Protein AF-A0A8C5V4U4-F1 (afdb_monomer_lite)

InterPro domains:
  IPR009508 Transcription activator, Churchill [PF06573] (27-84)
  IPR009508 Transcription activator, Churchill [PTHR31931] (21-84)
  IPR038543 Churchill superfamily [G3DSA:2.60.40.4240] (28-84)

Structure (mmCIF, N/CA/C/O backbone):
data_AF-A0A8C5V4U4-F1
#
_entry.id   AF-A0A8C5V4U4-F1
#
loop_
_atom_site.group_PDB
_atom_site.id
_atom_site.type_symbol
_atom_site.label_atom_id
_atom_site.label_alt_id
_atom_site.label_comp_id
_atom_site.label_asym_id
_atom_site.label_entity_id
_atom_site.label_seq_id
_atom_site.pdbx_PDB_ins_code
_atom_site.Cartn_x
_atom_site.Cartn_y
_atom_site.Cartn_z
_atom_site.occupancy
_atom_site.B_iso_or_equiv
_atom_site.auth_seq_id
_atom_site.auth_comp_id
_atom_site.auth_asym_id
_atom_site.auth_atom_id
_atom_site.pdbx_PDB_model_num
ATOM 1 N N . MET A 1 1 ? -39.275 14.420 35.331 1.00 45.28 1 MET A N 1
ATOM 2 C CA . MET A 1 1 ? -39.415 12.962 35.121 1.00 45.28 1 MET A CA 1
ATOM 3 C C . MET A 1 1 ? -40.257 12.705 33.882 1.00 45.28 1 MET A C 1
ATOM 5 O O . MET A 1 1 ? -41.424 13.069 33.895 1.00 45.28 1 MET A O 1
ATOM 9 N N . ARG A 1 2 ? -39.655 12.137 32.830 1.00 37.78 2 ARG A N 1
ATOM 10 C CA . ARG A 1 2 ? -40.284 11.330 31.762 1.00 37.78 2 ARG A CA 1
ATOM 11 C C . ARG A 1 2 ? -39.158 10.844 30.837 1.00 37.78 2 ARG A C 1
ATOM 13 O O . ARG A 1 2 ? -38.693 11.584 29.981 1.00 37.78 2 ARG A O 1
ATOM 20 N N . GLN A 1 3 ? -38.663 9.637 31.105 1.00 39.88 3 GLN A N 1
ATOM 21 C CA . GLN A 1 3 ? -37.816 8.868 30.188 1.00 39.88 3 GLN A CA 1
ATOM 22 C C . GLN A 1 3 ? -38.703 8.257 29.103 1.00 39.88 3 GLN A C 1
ATOM 24 O O . GLN A 1 3 ? -39.714 7.664 29.466 1.00 39.88 3 GLN A O 1
ATOM 29 N N . LEU A 1 4 ? -38.291 8.308 27.832 1.00 36.12 4 LEU A N 1
ATOM 30 C CA . LEU A 1 4 ? -38.723 7.352 26.805 1.00 36.12 4 LEU A CA 1
ATOM 31 C C . LEU A 1 4 ? -37.572 7.062 25.818 1.00 36.12 4 LEU A C 1
ATOM 33 O O . LEU A 1 4 ? -37.260 7.858 24.940 1.00 36.12 4 LEU A O 1
ATOM 37 N N . SER A 1 5 ? -36.941 5.912 26.078 1.00 40.72 5 SER A N 1
ATOM 38 C CA . SER A 1 5 ? -36.369 4.894 25.174 1.00 40.72 5 SER A CA 1
ATOM 39 C C . SER A 1 5 ? -35.533 5.288 23.945 1.00 40.72 5 SER A C 1
ATOM 41 O O . SER A 1 5 ? -36.046 5.749 22.927 1.00 40.72 5 SER A O 1
ATOM 43 N N . LEU A 1 6 ? -34.252 4.902 24.024 1.00 42.69 6 LEU A N 1
ATOM 44 C CA . LEU A 1 6 ? -33.327 4.633 22.920 1.00 42.69 6 LEU A CA 1
ATOM 45 C C . LEU A 1 6 ? -33.934 3.689 21.867 1.00 42.69 6 LEU A C 1
ATOM 47 O O . LEU A 1 6 ? -34.501 2.655 22.209 1.00 42.69 6 LEU A O 1
ATOM 51 N N . SER A 1 7 ? -33.707 3.999 20.591 1.00 34.72 7 SER A N 1
ATOM 52 C CA . SER A 1 7 ? -33.865 3.070 19.466 1.00 34.72 7 SER A CA 1
ATOM 53 C C . SER A 1 7 ? -32.550 3.027 18.686 1.00 34.72 7 SER A C 1
ATOM 55 O O . SER A 1 7 ? -32.399 3.690 17.656 1.00 34.72 7 SER A O 1
ATOM 57 N N . SER A 1 8 ? -31.584 2.257 19.186 1.00 40.12 8 SER A N 1
ATOM 58 C CA . SER A 1 8 ? -30.394 1.878 18.423 1.00 40.12 8 SER A CA 1
ATOM 59 C C . SER A 1 8 ? -30.806 0.867 17.354 1.00 40.12 8 SER A C 1
ATOM 61 O O . SER A 1 8 ? -31.298 -0.215 17.661 1.00 40.12 8 SER A O 1
ATOM 63 N N . ARG A 1 9 ? -30.657 1.238 16.080 1.00 47.28 9 ARG A N 1
ATOM 64 C CA . ARG A 1 9 ? -30.779 0.299 14.962 1.00 47.28 9 ARG A CA 1
ATOM 65 C C . ARG A 1 9 ? -29.520 -0.563 14.932 1.00 47.28 9 ARG A C 1
ATOM 67 O O . ARG A 1 9 ? -28.473 -0.112 14.480 1.00 47.28 9 ARG A O 1
ATOM 74 N N . GLU A 1 10 ? -29.645 -1.787 15.423 1.00 40.25 10 GLU A N 1
ATOM 75 C CA . GLU A 1 10 ? -28.634 -2.837 15.317 1.00 40.25 10 GLU A CA 1
ATOM 76 C C . GLU A 1 10 ? -28.436 -3.210 13.838 1.00 40.25 10 GLU A C 1
ATOM 78 O O . GLU A 1 10 ? -29.286 -3.863 13.227 1.00 40.25 10 GLU A O 1
ATOM 83 N N . ILE A 1 11 ? -27.321 -2.780 13.239 1.00 40.88 11 ILE A N 1
ATOM 84 C CA . ILE A 1 11 ? -26.899 -3.253 11.919 1.00 40.88 11 ILE A CA 1
ATOM 85 C C . ILE A 1 11 ? -26.138 -4.564 12.128 1.00 40.88 11 ILE A C 1
ATOM 87 O O . ILE A 1 11 ? -24.967 -4.611 12.500 1.00 40.88 11 ILE A O 1
ATOM 91 N N . SER A 1 12 ? -26.856 -5.670 11.964 1.00 46.34 12 SER A N 1
ATOM 92 C CA . SER A 1 12 ? -26.270 -7.002 12.035 1.00 46.34 12 SER A CA 1
ATOM 93 C C . SER A 1 12 ? -25.485 -7.260 10.746 1.00 46.34 12 SER A C 1
ATOM 95 O O . SER A 1 12 ? -26.060 -7.570 9.705 1.00 46.34 12 SER A O 1
ATOM 97 N N . SER A 1 13 ? -24.161 -7.088 10.786 1.00 45.50 13 SER A N 1
ATOM 98 C CA . SER A 1 13 ? -23.258 -7.566 9.735 1.00 45.50 13 SER A CA 1
ATOM 99 C C . SER A 1 13 ? -22.516 -8.786 10.267 1.00 45.50 13 SER A C 1
ATOM 101 O O . SER A 1 13 ? -21.525 -8.672 10.989 1.00 45.50 13 SER A O 1
ATOM 103 N N . SER A 1 14 ? -23.022 -9.977 9.942 1.00 48.25 14 SER A N 1
ATOM 104 C CA . SER A 1 14 ? -22.328 -11.245 10.174 1.00 48.25 14 SER A CA 1
ATOM 105 C C . SER A 1 14 ? -21.051 -11.316 9.329 1.00 48.25 14 SER A C 1
ATOM 107 O O . SER A 1 14 ? -21.028 -11.940 8.270 1.00 48.25 14 SER A O 1
ATOM 109 N N . ARG A 1 15 ? -19.960 -10.697 9.790 1.00 59.88 15 ARG A N 1
ATOM 110 C CA . ARG A 1 15 ? -18.617 -10.961 9.258 1.00 59.88 15 ARG A CA 1
ATOM 111 C C . ARG A 1 15 ? -18.090 -12.233 9.908 1.00 59.88 15 ARG A C 1
ATOM 113 O O . ARG A 1 15 ? -17.697 -12.234 11.073 1.00 59.88 15 ARG A O 1
ATOM 120 N N . LYS A 1 16 ? -18.119 -13.335 9.155 1.00 48.06 16 LYS A N 1
ATOM 121 C CA . LYS A 1 16 ? -17.437 -14.584 9.512 1.00 48.06 16 LYS A CA 1
ATOM 122 C C . LYS A 1 16 ? -15.943 -14.276 9.660 1.00 48.06 16 LYS A C 1
ATOM 124 O O . LYS A 1 16 ? -15.258 -14.072 8.667 1.00 48.06 16 LYS A O 1
ATOM 129 N N . ARG A 1 17 ? -15.461 -14.200 10.903 1.00 56.03 17 ARG A N 1
ATOM 130 C CA . ARG A 1 17 ? -14.038 -14.057 11.229 1.00 56.03 17 ARG A CA 1
ATOM 131 C C . ARG A 1 17 ? -13.348 -15.396 10.997 1.00 56.03 17 ARG A C 1
ATOM 133 O O . ARG A 1 17 ? -13.412 -16.280 11.845 1.00 56.03 17 ARG A O 1
ATOM 140 N N . THR A 1 18 ? -12.713 -15.555 9.847 1.00 48.16 18 THR A N 1
ATOM 141 C CA . THR A 1 18 ? -11.728 -16.617 9.632 1.00 48.16 18 THR A CA 1
ATOM 142 C C . THR A 1 18 ? -10.385 -16.127 10.160 1.00 48.16 18 THR A C 1
ATOM 144 O O . THR A 1 18 ? -9.738 -15.293 9.536 1.00 48.16 18 THR A O 1
ATOM 147 N N . SER A 1 19 ? -9.987 -16.599 11.342 1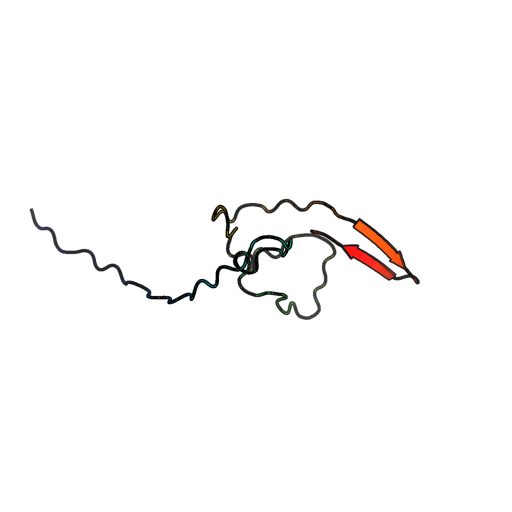.00 52.81 19 SER A N 1
ATOM 148 C CA . SER A 1 19 ? -8.658 -16.354 11.906 1.00 52.81 19 SER A CA 1
ATOM 149 C C . SER A 1 19 ? -7.644 -17.297 11.253 1.00 52.81 19 SER A C 1
ATOM 151 O O . SER A 1 19 ? -7.635 -18.492 11.555 1.00 52.81 19 SER A O 1
ATOM 153 N N . PHE A 1 20 ? -6.806 -16.774 10.362 1.00 47.91 20 PHE A N 1
ATOM 154 C CA . PHE A 1 20 ? -5.662 -17.499 9.806 1.00 47.91 20 PHE A CA 1
ATOM 155 C C . PHE A 1 20 ? -4.399 -17.249 10.652 1.00 47.91 20 PHE A C 1
ATOM 157 O O . PHE A 1 20 ? -4.281 -16.183 11.264 1.00 47.91 20 PHE A O 1
ATOM 164 N N . PRO A 1 21 ? -3.469 -18.221 10.742 1.00 47.94 21 PRO A N 1
ATOM 165 C CA . PRO A 1 21 ? -2.272 -18.096 11.562 1.00 47.94 21 PRO A C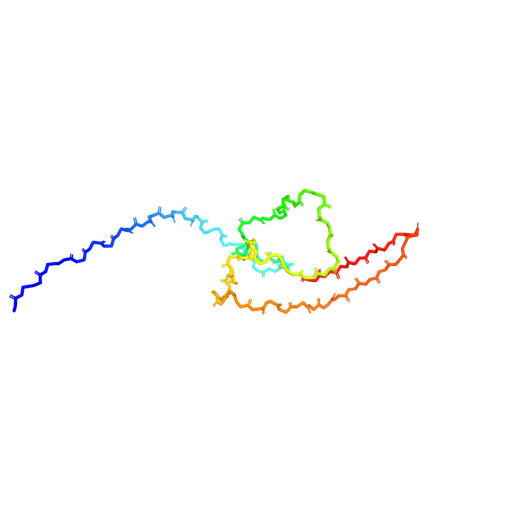A 1
ATOM 166 C C . PRO A 1 21 ? -1.334 -17.033 10.976 1.00 47.94 21 PRO A C 1
ATOM 168 O O . PRO A 1 21 ? -0.992 -17.046 9.796 1.00 47.94 21 PRO A O 1
ATOM 171 N N . VAL A 1 22 ? -0.941 -16.103 11.841 1.00 52.16 22 VAL A N 1
ATOM 172 C CA . VAL A 1 22 ? -0.100 -14.941 11.554 1.00 52.16 22 VAL A CA 1
ATOM 173 C C . VAL A 1 22 ? 1.333 -15.410 11.304 1.00 52.16 22 VAL A C 1
ATOM 175 O O . VAL A 1 22 ? 2.064 -15.629 12.263 1.00 52.16 22 VAL A O 1
ATOM 178 N N . ASN A 1 23 ? 1.730 -15.615 10.042 1.00 50.78 23 ASN A N 1
ATOM 179 C CA . ASN A 1 23 ? 3.156 -15.656 9.677 1.00 50.78 23 ASN A CA 1
ATOM 180 C C . ASN A 1 2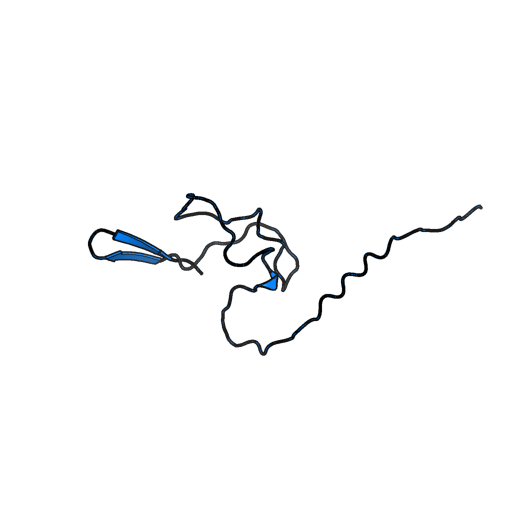3 ? 3.473 -15.373 8.196 1.00 50.78 23 ASN A C 1
ATOM 182 O O . ASN A 1 23 ? 4.461 -15.853 7.649 1.00 50.78 23 ASN A O 1
ATOM 186 N N . SER A 1 24 ? 2.669 -14.537 7.550 1.00 43.19 24 SER A N 1
ATOM 187 C CA . SER A 1 24 ? 2.976 -13.967 6.238 1.00 43.19 24 SER A CA 1
ATOM 188 C C . SER A 1 24 ? 2.683 -12.476 6.310 1.00 43.19 24 SER A C 1
ATOM 190 O O . SER A 1 24 ? 1.575 -12.100 6.689 1.00 43.19 24 SER A O 1
ATOM 192 N N . VAL A 1 25 ? 3.673 -11.640 5.987 1.00 49.75 25 VAL A N 1
ATOM 193 C CA . VAL A 1 25 ? 3.539 -10.181 5.845 1.00 49.75 25 VAL A CA 1
ATOM 194 C C . VAL A 1 25 ? 2.671 -9.905 4.614 1.00 49.75 25 VAL A C 1
ATOM 196 O O . VAL A 1 25 ? 3.144 -9.514 3.558 1.00 49.75 25 VAL A O 1
ATOM 199 N N . ALA A 1 26 ? 1.386 -10.217 4.717 1.00 48.50 26 ALA A N 1
ATOM 200 C CA . ALA A 1 26 ? 0.373 -9.676 3.844 1.00 48.50 26 ALA A CA 1
ATOM 201 C C . ALA A 1 26 ? -0.077 -8.390 4.526 1.00 48.50 26 ALA A C 1
ATOM 203 O O . ALA A 1 26 ? -0.485 -8.425 5.691 1.00 48.50 26 ALA A O 1
ATOM 204 N N . MET A 1 27 ? 0.004 -7.261 3.821 1.00 53.72 27 MET A N 1
ATOM 205 C CA . MET A 1 27 ? -0.842 -6.115 4.136 1.00 53.72 27 MET A CA 1
ATOM 206 C C . MET A 1 27 ? -2.226 -6.658 4.498 1.00 53.72 27 MET A C 1
ATOM 208 O O . MET A 1 27 ? -2.816 -7.418 3.732 1.00 53.72 27 MET A O 1
ATOM 212 N N . CYS A 1 28 ? -2.673 -6.370 5.718 1.00 64.06 28 CYS A N 1
ATOM 213 C CA . CYS A 1 28 ? -3.933 -6.863 6.255 1.00 64.06 28 CYS A CA 1
ATOM 214 C C . CYS A 1 28 ? -5.044 -6.593 5.237 1.00 64.06 28 CYS A C 1
ATOM 216 O O . CYS A 1 28 ? -5.421 -5.437 5.053 1.00 64.06 28 CYS A O 1
ATOM 218 N N . GLY A 1 29 ? -5.595 -7.635 4.603 1.00 69.31 29 GLY A N 1
ATOM 219 C CA . GLY A 1 29 ? -6.790 -7.495 3.760 1.00 69.31 29 GLY A CA 1
ATOM 220 C C . GLY A 1 29 ? -7.928 -6.797 4.518 1.00 69.31 29 GLY A C 1
ATOM 221 O O . GLY A 1 29 ? -8.711 -6.054 3.940 1.00 69.31 29 GLY A O 1
ATOM 222 N N . ASP A 1 30 ? -7.928 -6.916 5.849 1.00 86.94 30 ASP A N 1
ATOM 223 C CA . ASP A 1 30 ? -8.848 -6.241 6.765 1.00 86.94 30 ASP A CA 1
ATOM 224 C C . ASP A 1 30 ? -8.661 -4.710 6.878 1.00 86.94 30 ASP A C 1
ATOM 226 O O . ASP A 1 30 ? -9.498 -4.042 7.485 1.00 86.94 30 ASP A O 1
ATOM 230 N N . CYS A 1 31 ? -7.574 -4.141 6.344 1.00 90.62 31 CYS A N 1
ATOM 231 C CA . CYS A 1 31 ? -7.264 -2.708 6.419 1.00 90.62 31 CYS A CA 1
ATOM 232 C C . CYS A 1 31 ? -7.820 -1.889 5.242 1.00 90.62 31 CYS A C 1
ATOM 234 O O . CYS A 1 31 ? -7.884 -0.654 5.292 1.00 90.62 31 CYS A O 1
ATOM 236 N N . VAL A 1 32 ? -8.200 -2.571 4.163 1.00 91.62 32 VAL A N 1
ATOM 237 C CA . VAL A 1 32 ? -8.693 -1.974 2.922 1.00 91.62 32 VAL A CA 1
ATOM 238 C C . VAL A 1 32 ? -10.110 -2.455 2.629 1.00 91.62 32 VAL A C 1
ATOM 240 O O . VAL A 1 32 ? -10.508 -3.536 3.043 1.00 91.62 32 VAL A O 1
ATOM 243 N N . GLU A 1 33 ? -10.895 -1.648 1.918 1.00 93.00 33 GLU A N 1
ATOM 244 C CA . GLU A 1 33 ? -12.254 -2.038 1.512 1.00 93.00 33 GLU A CA 1
ATOM 245 C C .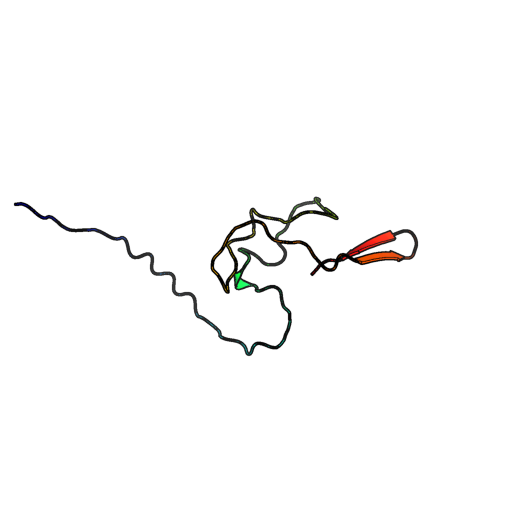 GLU A 1 33 ? -12.205 -3.130 0.436 1.00 93.00 33 GLU A C 1
ATOM 247 O O . GLU A 1 33 ? -12.986 -4.081 0.455 1.00 93.00 33 GLU A O 1
ATOM 252 N N . LYS A 1 34 ? -11.273 -2.993 -0.516 1.00 93.50 34 LYS A N 1
ATOM 253 C CA . LYS A 1 34 ? -11.072 -3.943 -1.607 1.00 93.50 34 LYS A CA 1
ATOM 254 C C . LYS A 1 34 ? -9.589 -4.138 -1.897 1.00 93.50 34 LYS A C 1
ATOM 256 O O . LYS A 1 34 ? -8.852 -3.165 -2.055 1.00 93.50 34 LYS A O 1
ATOM 261 N N . GLU A 1 35 ? -9.167 -5.389 -2.025 1.00 91.38 35 GLU A N 1
ATOM 262 C CA . GLU A 1 35 ? -7.835 -5.736 -2.520 1.00 91.38 35 GLU A CA 1
ATOM 263 C C . GLU A 1 35 ? -7.721 -5.387 -4.010 1.00 91.38 35 GLU A C 1
ATOM 265 O O . GLU A 1 35 ? -8.637 -5.656 -4.791 1.00 91.38 35 GLU A O 1
ATOM 270 N N . TYR A 1 36 ? -6.606 -4.758 -4.391 1.00 90.38 36 TYR A N 1
ATOM 271 C CA . TYR A 1 36 ? -6.294 -4.369 -5.773 1.00 90.38 36 TYR A CA 1
ATOM 272 C C . TYR A 1 36 ? -7.475 -3.697 -6.516 1.00 90.38 36 TYR A C 1
ATOM 274 O O . TYR A 1 36 ? -7.946 -4.202 -7.542 1.00 90.38 36 TYR A O 1
ATOM 282 N N . PRO A 1 37 ? -8.008 -2.561 -6.017 1.00 94.25 37 PRO A N 1
ATOM 283 C CA . PRO A 1 37 ? -9.139 -1.901 -6.655 1.00 94.25 37 PRO A CA 1
ATOM 284 C C . PRO A 1 37 ? -8.742 -1.376 -8.041 1.00 94.25 37 PRO A C 1
ATOM 286 O O . PRO A 1 37 ? -7.663 -0.815 -8.225 1.00 94.25 37 PRO A O 1
ATOM 289 N N . ASN A 1 38 ? -9.641 -1.509 -9.019 1.00 95.38 38 ASN A N 1
ATOM 290 C CA . ASN A 1 38 ? -9.443 -0.917 -10.339 1.00 95.38 38 ASN A CA 1
ATOM 291 C C . ASN A 1 38 ? -9.408 0.620 -10.222 1.00 95.38 38 ASN A C 1
ATOM 293 O O . ASN A 1 38 ? -10.328 1.219 -9.663 1.00 95.38 38 ASN A O 1
ATOM 297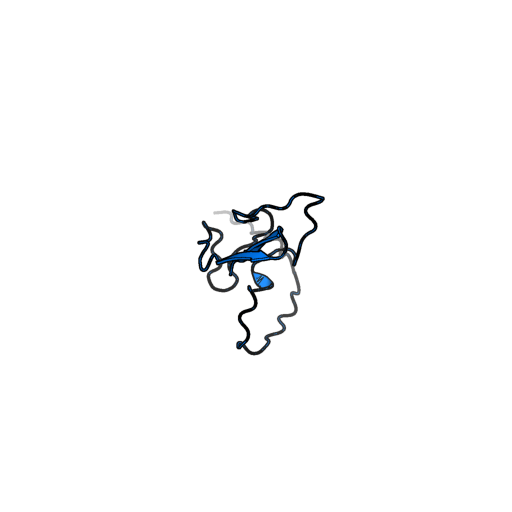 N N . ARG A 1 39 ? -8.351 1.246 -10.756 1.00 95.44 39 ARG A N 1
ATOM 298 C CA . ARG A 1 39 ? -8.145 2.708 -10.778 1.00 95.44 39 ARG A CA 1
ATOM 299 C C . ARG A 1 39 ? -8.189 3.287 -12.200 1.00 95.44 39 ARG A C 1
ATOM 301 O O . ARG A 1 39 ? -7.607 4.336 -12.471 1.00 95.44 39 ARG A O 1
ATOM 308 N N . GLY A 1 40 ? -8.839 2.587 -13.127 1.00 96.38 40 GLY A N 1
ATOM 309 C CA . GLY A 1 40 ? -8.791 2.892 -14.552 1.00 96.38 40 GLY A CA 1
ATOM 310 C C . GLY A 1 40 ? -7.365 2.775 -15.084 1.00 96.38 40 GLY A C 1
ATOM 311 O O . GLY A 1 40 ? -6.732 1.734 -14.950 1.00 96.38 40 GLY A O 1
ATOM 312 N N . ASN A 1 41 ? -6.864 3.862 -15.661 1.00 96.38 41 ASN A N 1
ATOM 313 C CA . ASN A 1 41 ? -5.509 3.987 -16.203 1.00 96.38 41 ASN A CA 1
ATOM 314 C C . ASN A 1 41 ? -4.540 4.732 -15.263 1.00 96.38 41 ASN A C 1
ATOM 316 O O . ASN A 1 41 ? -3.442 5.088 -15.679 1.00 96.38 41 ASN A O 1
ATOM 320 N N . THR A 1 42 ? -4.945 5.027 -14.022 1.00 95.81 42 THR A N 1
ATOM 321 C CA . THR A 1 42 ? -4.103 5.781 -13.086 1.00 95.81 42 THR A CA 1
ATOM 322 C C . THR A 1 42 ? -3.083 4.873 -12.402 1.00 95.81 42 THR A C 1
ATOM 324 O O . THR A 1 42 ? -3.438 4.078 -11.529 1.00 95.81 42 THR A O 1
ATOM 327 N N . CYS A 1 43 ? -1.809 5.086 -12.724 1.00 94.75 43 CYS A N 1
ATOM 328 C CA . CYS A 1 43 ? -0.653 4.522 -12.030 1.00 94.75 43 CYS A CA 1
ATOM 329 C C . CYS A 1 43 ? 0.092 5.663 -11.327 1.00 94.75 43 CYS A C 1
ATOM 331 O O . CYS A 1 43 ? 0.252 6.731 -11.907 1.00 94.75 43 CYS A O 1
ATOM 333 N N . LEU A 1 44 ? 0.491 5.467 -10.070 1.00 94.44 44 LEU A N 1
ATOM 334 C CA . LEU A 1 44 ? 1.251 6.459 -9.305 1.00 94.44 44 LEU A CA 1
ATOM 335 C C . LEU A 1 44 ? 2.442 5.757 -8.673 1.00 94.44 44 LEU A C 1
ATOM 337 O O . LEU A 1 44 ? 2.235 4.752 -7.994 1.00 94.44 44 LEU A O 1
ATOM 341 N N . GLU A 1 45 ? 3.647 6.307 -8.818 1.00 93.44 45 GLU A N 1
ATOM 342 C CA . GLU A 1 45 ? 4.796 5.805 -8.072 1.00 93.44 45 GLU A CA 1
ATOM 343 C C . GLU A 1 45 ? 4.870 6.361 -6.649 1.00 93.44 45 GLU A C 1
ATOM 345 O O . GLU A 1 45 ? 5.777 5.981 -5.931 1.00 93.44 45 GLU A O 1
ATOM 350 N N . ASN A 1 46 ? 3.953 7.231 -6.201 1.00 92.88 46 ASN A N 1
ATOM 351 C CA . ASN A 1 46 ? 3.933 7.767 -4.833 1.00 92.88 46 ASN A CA 1
ATOM 352 C C . ASN A 1 46 ? 2.504 7.904 -4.267 1.00 92.88 46 ASN A C 1
ATOM 354 O O . ASN A 1 46 ? 1.531 8.081 -5.004 1.00 92.88 46 ASN A O 1
ATOM 358 N N . GLY A 1 47 ? 2.407 7.932 -2.933 1.00 90.81 47 GLY A N 1
ATOM 359 C CA . GLY A 1 47 ? 1.182 8.230 -2.184 1.00 90.81 47 GLY A CA 1
ATOM 360 C C . GLY A 1 47 ? 0.343 7.006 -1.803 1.00 90.81 47 GLY A C 1
ATOM 361 O O . GLY A 1 47 ? 0.574 5.894 -2.267 1.00 90.81 47 GLY A O 1
ATOM 362 N N . SER A 1 48 ? -0.660 7.232 -0.949 1.00 90.00 48 SER A N 1
ATOM 363 C CA . SER A 1 48 ? -1.542 6.183 -0.414 1.00 90.00 48 SER A CA 1
ATOM 364 C C . SER A 1 48 ? -2.981 6.378 -0.886 1.00 90.00 48 SER A C 1
ATOM 366 O O . SER A 1 48 ? -3.506 7.494 -0.891 1.00 90.00 48 SER A O 1
ATOM 368 N N . PHE A 1 49 ? -3.672 5.289 -1.237 1.00 91.69 49 PHE A N 1
ATOM 369 C CA . PHE A 1 49 ? -5.059 5.362 -1.701 1.00 91.69 49 PHE A CA 1
ATOM 370 C C . PHE A 1 49 ? -6.062 5.407 -0.532 1.00 91.69 49 PHE A C 1
ATOM 372 O O . PHE A 1 49 ? -6.765 4.440 -0.245 1.00 91.69 49 PHE A O 1
ATOM 379 N N . LEU A 1 50 ? -6.143 6.561 0.142 1.00 91.38 50 LEU A N 1
ATOM 380 C CA . LEU A 1 50 ? -6.930 6.751 1.374 1.00 91.38 50 LEU A CA 1
ATOM 381 C C . LEU A 1 50 ? -8.445 6.522 1.222 1.00 91.38 50 LEU A C 1
ATOM 383 O O . LEU A 1 50 ? -9.124 6.236 2.210 1.00 91.38 50 LEU A O 1
ATOM 387 N N . LEU A 1 51 ? -8.984 6.628 0.002 1.00 92.31 51 LEU A N 1
ATOM 388 C CA . LEU A 1 51 ? -10.389 6.305 -0.266 1.00 92.31 51 LEU A CA 1
ATOM 389 C C . LEU A 1 51 ? -10.682 4.809 -0.087 1.00 92.31 51 LEU A C 1
ATOM 391 O O . LEU A 1 51 ? -11.782 4.464 0.329 1.00 92.31 51 LEU A O 1
ATOM 395 N N . ASN A 1 52 ? -9.701 3.942 -0.354 1.00 92.56 52 ASN A N 1
ATOM 396 C CA . ASN A 1 52 ? -9.815 2.494 -0.165 1.00 92.56 52 ASN A CA 1
ATOM 397 C C . ASN A 1 52 ? -9.346 2.031 1.223 1.00 92.56 52 ASN A C 1
ATOM 399 O O . ASN A 1 52 ? -9.600 0.895 1.604 1.00 92.56 52 ASN A O 1
ATOM 403 N N . PHE A 1 53 ? -8.657 2.886 1.981 1.00 92.31 53 PHE A N 1
ATOM 404 C CA . PHE A 1 53 ? -8.20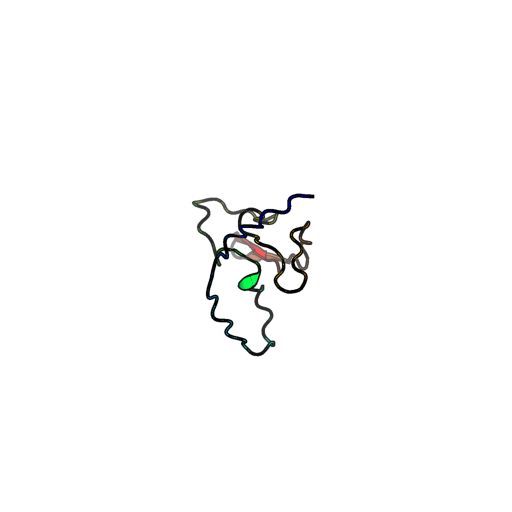8 2.570 3.334 1.00 92.31 53 PHE A CA 1
ATOM 405 C C . PHE A 1 53 ? -9.354 2.757 4.332 1.00 92.31 53 PHE A C 1
ATOM 407 O O . PHE A 1 53 ? -9.818 3.879 4.545 1.00 92.31 53 PHE A O 1
ATOM 414 N N . THR A 1 54 ? -9.822 1.671 4.947 1.00 92.12 54 THR A N 1
ATOM 415 C CA . THR A 1 54 ? -10.937 1.705 5.911 1.00 92.12 54 THR A CA 1
ATOM 416 C C . THR A 1 54 ? -10.448 1.999 7.328 1.00 92.12 54 THR A C 1
ATOM 418 O O . THR A 1 54 ? -11.161 2.646 8.097 1.00 92.12 54 THR A O 1
ATOM 421 N N . GLY A 1 55 ? -9.208 1.613 7.633 1.00 91.69 55 GLY A N 1
ATOM 422 C CA . GLY A 1 55 ? -8.515 1.820 8.902 1.00 91.69 55 GLY A CA 1
ATOM 423 C C . GLY A 1 55 ? -7.655 0.605 9.246 1.00 91.69 55 GLY A C 1
ATOM 424 O O . GLY A 1 55 ? -7.881 -0.485 8.738 1.00 91.69 55 GLY A O 1
ATOM 425 N N . CYS A 1 56 ? -6.656 0.761 10.111 1.00 89.50 56 CYS A N 1
ATOM 426 C CA . CYS A 1 56 ? -5.803 -0.359 10.500 1.00 89.50 56 CYS A CA 1
ATOM 427 C C . CYS A 1 56 ? -6.600 -1.409 11.292 1.00 89.50 56 CYS A C 1
ATOM 429 O O . CYS A 1 56 ? -7.172 -1.098 12.334 1.00 89.50 56 CYS A O 1
ATOM 431 N N . ALA A 1 57 ? -6.567 -2.670 10.869 1.00 89.25 57 ALA A N 1
ATOM 432 C CA . ALA A 1 57 ? -7.243 -3.774 11.547 1.00 89.25 57 ALA A CA 1
ATOM 433 C C . ALA A 1 57 ? -6.713 -4.041 12.970 1.00 89.25 57 ALA A C 1
ATOM 435 O O . ALA A 1 57 ? -7.431 -4.586 13.805 1.00 89.25 57 ALA A O 1
ATOM 436 N N . VAL A 1 58 ? -5.472 -3.633 13.264 1.00 88.88 58 VAL A N 1
ATOM 437 C CA . VAL A 1 58 ? -4.837 -3.829 14.576 1.00 88.88 58 VAL A CA 1
ATOM 438 C C . VAL A 1 58 ? -5.233 -2.733 15.566 1.00 88.88 58 VAL A C 1
ATOM 440 O O . VAL A 1 58 ? -5.626 -3.031 16.690 1.00 88.88 58 VAL A O 1
ATOM 443 N N . CYS A 1 59 ? -5.127 -1.459 15.173 1.00 90.31 59 CYS A N 1
ATOM 444 C CA . CYS A 1 59 ? -5.309 -0.322 16.086 1.00 90.31 59 CYS A CA 1
ATOM 445 C C . CYS A 1 59 ? -6.556 0.529 15.802 1.00 90.31 59 CYS A C 1
ATOM 447 O O . CYS A 1 59 ? -6.816 1.487 16.526 1.00 90.31 59 CYS A O 1
ATOM 449 N N . SER A 1 60 ? -7.324 0.197 14.760 1.00 87.88 60 SER A N 1
ATOM 450 C CA . SER A 1 60 ? -8.527 0.910 14.299 1.00 87.88 60 SER A CA 1
ATOM 451 C C . SER A 1 60 ? -8.314 2.377 13.906 1.00 87.88 60 SER A C 1
ATOM 453 O O . SER A 1 60 ? -9.281 3.104 13.680 1.00 87.88 60 SER A O 1
ATOM 455 N N . LYS A 1 61 ? -7.062 2.837 13.801 1.00 89.88 61 LYS A N 1
ATOM 456 C CA . LYS A 1 61 ? -6.756 4.200 13.367 1.00 89.88 61 LYS A CA 1
ATOM 457 C C . LYS A 1 61 ? -6.831 4.322 11.850 1.00 89.88 61 LYS A C 1
ATOM 459 O O . LYS A 1 61 ? -6.451 3.409 11.118 1.00 89.88 61 LYS A O 1
ATOM 464 N N . ARG A 1 62 ? -7.313 5.477 11.398 1.00 89.19 62 ARG A N 1
ATOM 465 C CA . ARG A 1 62 ? -7.407 5.872 9.986 1.00 89.19 62 ARG A CA 1
ATOM 466 C C . ARG A 1 62 ? -6.610 7.158 9.722 1.00 89.19 62 ARG A C 1
ATOM 468 O O . ARG A 1 62 ? -7.036 8.021 8.961 1.00 89.19 62 ARG A O 1
ATOM 475 N N . ASP A 1 63 ? -5.511 7.331 10.445 1.00 81.06 63 ASP A N 1
ATOM 476 C CA . ASP A 1 63 ? -4.606 8.471 10.328 1.00 81.06 63 ASP A CA 1
ATOM 477 C C . ASP A 1 63 ? -3.585 8.277 9.190 1.00 81.06 63 ASP A C 1
ATOM 479 O O . ASP A 1 63 ? -3.692 7.351 8.383 1.00 81.06 63 ASP A O 1
ATOM 483 N N . PHE A 1 64 ? -2.648 9.224 9.058 1.00 72.88 64 PHE A N 1
ATOM 484 C CA . PHE A 1 64 ? -1.650 9.231 7.990 1.00 72.88 64 PHE A CA 1
ATOM 485 C C . PHE A 1 64 ? -0.775 7.974 8.044 1.00 72.88 64 PHE A C 1
ATOM 487 O O . PHE A 1 64 ? -0.032 7.757 8.999 1.00 72.88 64 PHE A O 1
ATOM 494 N N . MET A 1 65 ? -0.847 7.175 6.981 1.00 84.12 65 MET A N 1
ATOM 495 C CA . MET A 1 65 ? -0.006 5.997 6.788 1.00 84.12 65 MET A CA 1
ATOM 496 C C . MET A 1 65 ? 1.420 6.433 6.444 1.00 84.12 65 MET A C 1
ATOM 498 O O . MET A 1 65 ? 1.617 7.245 5.536 1.00 84.12 65 MET A O 1
ATOM 502 N N . LEU A 1 66 ? 2.409 5.884 7.151 1.00 88.38 66 LEU A N 1
ATOM 503 C CA . LEU A 1 66 ? 3.810 6.039 6.771 1.00 88.38 66 LEU A CA 1
ATOM 504 C C . LEU A 1 66 ? 4.113 5.148 5.564 1.00 88.38 66 LEU A C 1
ATOM 506 O O . LEU A 1 66 ? 3.729 3.983 5.546 1.00 88.38 66 LEU A O 1
ATOM 510 N N . ILE A 1 67 ? 4.836 5.698 4.592 1.00 89.88 67 ILE A N 1
ATOM 511 C CA . ILE A 1 67 ? 5.404 4.945 3.472 1.00 89.88 67 ILE A CA 1
ATOM 512 C C . ILE A 1 67 ? 6.872 4.682 3.808 1.00 89.88 67 ILE A C 1
ATOM 514 O O . ILE A 1 67 ? 7.628 5.627 4.046 1.00 89.88 67 ILE A O 1
ATOM 518 N N . THR A 1 68 ? 7.278 3.416 3.839 1.00 91.88 68 THR A N 1
ATOM 519 C CA . THR A 1 68 ? 8.656 2.992 4.135 1.00 91.88 68 THR A CA 1
ATOM 520 C C . THR A 1 68 ? 9.149 1.996 3.089 1.00 91.88 68 THR A C 1
ATOM 522 O O . THR A 1 68 ? 8.388 1.582 2.221 1.00 91.88 68 THR A O 1
ATOM 525 N N . ASN A 1 69 ? 10.435 1.636 3.149 1.00 92.62 69 ASN A N 1
ATOM 526 C CA . ASN A 1 69 ? 11.035 0.569 2.334 1.00 92.62 69 ASN A CA 1
ATOM 527 C C . ASN A 1 69 ? 10.858 0.739 0.813 1.00 92.62 69 ASN A C 1
ATOM 529 O O . ASN A 1 69 ? 10.828 -0.234 0.066 1.00 92.62 69 ASN A O 1
ATOM 533 N N . LYS A 1 70 ? 10.791 1.993 0.344 1.00 94.69 70 LYS A N 1
ATOM 534 C CA . LYS A 1 70 ? 10.808 2.311 -1.086 1.00 94.69 70 LYS A CA 1
ATOM 535 C C . LYS A 1 70 ? 12.070 1.732 -1.724 1.00 94.69 70 LYS A C 1
ATOM 537 O O . LYS A 1 70 ? 13.176 2.049 -1.286 1.00 94.69 70 LYS A O 1
ATOM 542 N N . SER A 1 71 ? 11.906 0.968 -2.797 1.00 96.12 71 SER A N 1
ATOM 543 C CA . SER A 1 71 ? 13.011 0.556 -3.660 1.00 96.12 71 SER A CA 1
ATOM 544 C C . SER A 1 71 ? 12.679 0.828 -5.124 1.00 96.12 71 SER A C 1
ATOM 546 O O . SER A 1 71 ? 11.516 0.770 -5.529 1.00 96.12 71 SER A O 1
ATOM 548 N N . SER A 1 72 ? 13.699 1.169 -5.909 1.00 95.19 72 SER A N 1
ATOM 549 C CA . SER A 1 72 ? 13.575 1.444 -7.339 1.00 95.19 72 SER A CA 1
ATOM 550 C C . SER A 1 72 ? 14.664 0.716 -8.118 1.00 95.19 72 SER A C 1
ATOM 552 O O . SER A 1 72 ? 15.797 0.596 -7.646 1.00 95.19 72 SER A O 1
ATOM 554 N N . LYS A 1 73 ? 14.318 0.231 -9.308 1.00 95.75 73 LYS A N 1
ATOM 555 C CA . LYS A 1 73 ? 15.249 -0.389 -10.255 1.00 95.75 73 LYS A CA 1
ATOM 556 C C . LYS A 1 73 ? 14.903 0.021 -11.683 1.00 95.75 73 LYS A C 1
ATOM 558 O O . LYS A 1 73 ? 13.742 0.285 -11.978 1.00 95.75 73 LYS A O 1
ATOM 563 N N . GLU A 1 74 ? 15.912 0.032 -12.542 1.00 96.69 74 GLU A N 1
ATOM 564 C CA . GLU A 1 74 ? 15.765 0.215 -13.985 1.00 96.69 74 GLU A CA 1
ATOM 565 C C . GLU A 1 74 ? 16.139 -1.104 -14.672 1.00 96.69 74 GLU A C 1
ATOM 567 O O . GLU A 1 74 ? 17.224 -1.642 -14.436 1.00 96.69 74 GLU A O 1
ATOM 572 N N . GLU A 1 75 ? 15.232 -1.653 -15.475 1.00 95.19 75 GLU A N 1
ATOM 573 C CA . GLU A 1 75 ? 15.391 -2.937 -16.165 1.00 95.19 75 GLU A CA 1
ATOM 574 C C . GLU A 1 75 ? 14.884 -2.786 -17.601 1.00 95.19 75 GLU A C 1
ATOM 576 O O . GLU A 1 75 ? 13.754 -2.363 -17.812 1.00 95.19 75 GLU A O 1
ATOM 581 N N . ASP A 1 76 ? 15.737 -3.055 -18.594 1.00 94.62 76 ASP A N 1
ATOM 582 C CA . ASP A 1 76 ? 15.404 -2.958 -20.026 1.00 94.62 76 ASP A CA 1
ATOM 583 C C . ASP A 1 76 ? 14.784 -1.613 -20.476 1.00 94.62 76 ASP A C 1
ATOM 585 O O . ASP A 1 76 ? 14.044 -1.537 -21.455 1.00 94.62 76 ASP A O 1
ATOM 589 N N . GLY A 1 77 ? 15.131 -0.518 -19.790 1.00 95.25 77 GLY A N 1
ATOM 590 C CA . GLY A 1 77 ? 14.593 0.822 -20.056 1.00 95.25 77 GLY A CA 1
ATOM 591 C C . GLY A 1 77 ? 13.264 1.126 -19.353 1.00 95.25 77 GLY A C 1
ATOM 592 O O . GLY A 1 77 ? 12.711 2.205 -19.558 1.00 95.25 77 GLY A O 1
ATOM 593 N N . GLU A 1 78 ? 12.770 0.214 -18.513 1.00 94.88 78 GLU A N 1
ATOM 594 C CA . GLU A 1 78 ? 11.590 0.392 -17.668 1.00 94.88 78 GLU A CA 1
ATOM 595 C C . GLU A 1 78 ? 11.986 0.700 -16.216 1.00 94.88 78 GLU A C 1
ATOM 597 O O . GLU A 1 78 ? 12.868 0.059 -15.641 1.00 94.88 78 GLU A O 1
ATOM 602 N N . GLU A 1 79 ? 11.309 1.673 -15.600 1.00 94.69 79 GLU A N 1
ATOM 603 C CA . GLU A 1 79 ? 11.463 1.992 -14.178 1.00 94.69 79 GLU A CA 1
ATOM 604 C C . GLU A 1 79 ? 10.447 1.201 -13.343 1.00 94.69 79 GLU A C 1
ATOM 606 O O . GLU A 1 79 ? 9.240 1.241 -13.589 1.00 94.69 79 GLU A O 1
ATOM 611 N N . ILE A 1 80 ? 10.932 0.509 -12.313 1.00 95.19 80 ILE A N 1
ATOM 612 C CA . ILE A 1 80 ? 10.110 -0.281 -11.397 1.00 95.19 80 ILE A CA 1
ATOM 613 C C . ILE A 1 80 ? 10.293 0.269 -9.986 1.00 95.19 80 ILE A C 1
ATOM 615 O O . ILE A 1 80 ? 11.383 0.192 -9.419 1.00 95.19 80 ILE A O 1
ATOM 619 N N . VAL A 1 81 ? 9.204 0.769 -9.398 1.00 95.38 81 VAL A N 1
ATOM 620 C CA . VAL A 1 81 ? 9.154 1.268 -8.017 1.00 95.38 81 VAL A CA 1
ATOM 621 C C . VAL A 1 81 ? 8.295 0.334 -7.167 1.00 95.38 81 VAL A C 1
ATOM 623 O O . VAL A 1 81 ? 7.158 0.031 -7.528 1.00 95.38 81 VAL A O 1
ATOM 626 N N . THR A 1 82 ? 8.824 -0.114 -6.028 1.00 94.00 82 THR A N 1
ATOM 627 C CA . THR A 1 82 ? 8.119 -0.996 -5.084 1.00 94.00 82 THR A CA 1
ATOM 628 C C . THR A 1 82 ? 8.144 -0.444 -3.661 1.00 94.00 82 THR A C 1
ATOM 630 O O . THR A 1 82 ? 9.051 0.304 -3.282 1.00 94.00 82 THR A O 1
ATOM 633 N N . TYR A 1 83 ? 7.112 -0.803 -2.900 1.00 90.44 83 TYR A N 1
ATOM 634 C CA . TYR A 1 83 ? 6.845 -0.371 -1.530 1.00 90.44 83 TYR A CA 1
ATOM 635 C C . TYR A 1 83 ? 6.331 -1.549 -0.702 1.00 90.44 83 TYR A C 1
ATOM 637 O O . TYR A 1 83 ? 5.823 -2.515 -1.280 1.00 90.44 83 TYR A O 1
ATOM 645 N N . ASP A 1 84 ? 6.402 -1.399 0.621 1.00 85.00 84 ASP A N 1
ATOM 646 C CA . ASP A 1 84 ? 5.764 -2.291 1.596 1.00 85.00 84 ASP A CA 1
ATOM 647 C C . ASP A 1 84 ? 4.345 -1.845 1.968 1.00 85.00 84 ASP A C 1
ATOM 649 O O . ASP A 1 84 ? 4.108 -0.619 2.120 1.00 85.00 84 ASP A O 1
#

Foldseek 3Di:
DDDDDDDDDDPDDPDPDDDDDPDDPDPPCVQFQDDPDDPDPDDDLDDDPLVGGCADPVPRDSDDDDWDDWDWDADPNDIDIDTD

Secondary structure (DSSP, 8-state):
---------------------S-S----GGGBSSSS---TT---SS---TTTB---TTT---SPPPP---EEEEETTEEEEE--

Organism: Microcebus murinus (NCBI:txid30608)

Radius of gyration: 19.88 Å; chains: 1; bounding box: 56×31×55 Å

pLDDT: mean 76.53, std 21.82, range [34.72, 96.69]

Sequence (84 aa):
MRQLSLSSREISSSRKRTSFPVNSVAMCGDCVEKEYPNRGNTCLENGSFLLNFTGCAVCSKRDFMLITNKSSKEEDGEEIVTYD